Protein AF-A0A3N5JLI0-F1 (afdb_monomer)

Sequence (112 aa):
MSGKKIWAGRFSAQTDPLMEQFGNSLDIDRHLFDADIAVNKEWAQALAEIGVYNQNEADQVALTLDQIQSDFHQGRIHVPEMVEDIHSANEKWLTERLGRLGEKIHTGRSRN

Nearest PDB structures (foldseek):
  1hy1-assembly1_B  TM=9.532E-01  e=6.721E-06  Anas platyrhynchos
  1k62-assembly1_B  TM=8.663E-01  e=2.444E-06  Homo sapiens
  1k7w-assembly1_D  TM=9.507E-01  e=1.144E-05  Anas platyrhynchos
  1dcn-assembly1_C  TM=9.454E-01  e=1.207E-05  Anas platyrhynchos
  9ggj-assembly2_H  TM=9.122E-01  e=1.639E-04  Arabidopsis thaliana

Foldseek 3Di:
DPDDDPPCPPDPDDDDVVVLVVLACAVPAVVCLVVLLVVLLVLLVVCCVVPVDPPVLSVVLNVQSVVVVVCVVVVVDDQDPSDRHSNSSSLNSSCVVPPPSSVSSCPPHDPD

Radius of gyration: 14.36 Å; Cα contacts (8 Å, |Δi|>4): 98; chains: 1; bounding box: 37×26×34 Å

pLDDT: mean 91.54, std 10.72, range [35.91, 98.69]

Mean predicted aligned error: 4.45 Å

Structure (mmCIF, N/CA/C/O backbone):
data_AF-A0A3N5JLI0-F1
#
_entry.id   AF-A0A3N5JLI0-F1
#
loop_
_atom_site.group_PDB
_atom_site.id
_atom_site.type_symbol
_atom_site.label_at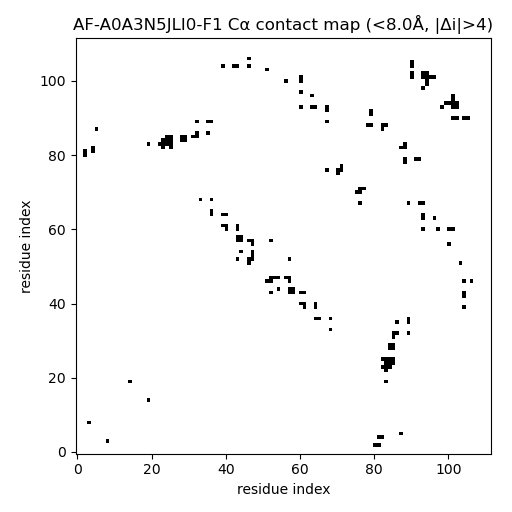om_id
_atom_site.label_alt_id
_atom_site.label_comp_id
_atom_site.label_asym_id
_atom_site.label_entity_id
_atom_site.label_seq_id
_atom_site.pdbx_PDB_ins_code
_atom_site.Cartn_x
_atom_site.Cartn_y
_atom_site.Cartn_z
_atom_site.occupancy
_atom_site.B_iso_or_equiv
_atom_site.auth_seq_id
_atom_site.auth_comp_id
_atom_site.auth_asym_id
_atom_site.auth_atom_id
_atom_site.pdbx_PDB_model_num
ATOM 1 N N . MET A 1 1 ? 7.382 13.427 2.257 1.00 35.91 1 MET A N 1
ATOM 2 C CA . MET A 1 1 ? 8.712 13.028 1.744 1.00 35.91 1 MET A CA 1
ATOM 3 C C . MET A 1 1 ? 8.474 12.049 0.602 1.00 35.91 1 MET A C 1
ATOM 5 O O . MET A 1 1 ? 8.422 10.855 0.838 1.00 35.91 1 MET A O 1
ATOM 9 N N . SER A 1 2 ? 8.189 12.558 -0.598 1.00 42.53 2 SER A N 1
ATOM 10 C CA . SER A 1 2 ? 7.742 11.736 -1.733 1.00 42.53 2 SER A CA 1
ATOM 11 C C . SER A 1 2 ? 8.948 11.308 -2.576 1.00 42.53 2 SER A C 1
ATOM 13 O O . SER A 1 2 ? 9.738 12.168 -2.958 1.00 42.53 2 SER A O 1
ATOM 15 N N . GLY A 1 3 ? 9.122 9.999 -2.802 1.00 52.72 3 GLY A N 1
ATOM 16 C CA . GLY A 1 3 ? 10.108 9.448 -3.749 1.00 52.72 3 GLY A CA 1
ATOM 17 C C . GLY A 1 3 ? 11.162 8.474 -3.198 1.00 52.72 3 GLY A C 1
ATOM 18 O O . GLY A 1 3 ? 12.006 8.028 -3.966 1.00 52.72 3 GLY A O 1
ATOM 19 N N . LYS A 1 4 ? 11.156 8.121 -1.904 1.00 64.38 4 LYS A N 1
ATOM 20 C CA . LYS A 1 4 ? 12.080 7.100 -1.366 1.00 64.38 4 LYS A CA 1
ATOM 21 C C . LYS A 1 4 ? 11.447 5.708 -1.404 1.00 64.38 4 LYS A C 1
ATOM 23 O O . LYS A 1 4 ? 10.330 5.541 -0.927 1.00 64.38 4 LYS A O 1
ATOM 28 N N . LYS A 1 5 ? 12.187 4.724 -1.929 1.00 71.38 5 LYS A N 1
ATOM 29 C CA . LYS A 1 5 ? 11.808 3.300 -1.895 1.00 71.38 5 LYS A CA 1
ATOM 30 C C . LYS A 1 5 ? 11.668 2.818 -0.453 1.00 71.38 5 LYS A C 1
ATOM 32 O O . LYS A 1 5 ? 12.410 3.279 0.420 1.00 71.38 5 LYS A O 1
ATOM 37 N N . ILE A 1 6 ? 10.783 1.850 -0.232 1.00 74.00 6 ILE A N 1
ATOM 38 C CA . ILE A 1 6 ? 10.405 1.362 1.104 1.00 74.00 6 ILE A CA 1
ATOM 39 C C . ILE A 1 6 ? 11.628 0.827 1.877 1.00 74.00 6 ILE A C 1
ATOM 41 O O . ILE A 1 6 ? 11.762 1.047 3.078 1.00 74.00 6 ILE A O 1
ATOM 45 N N . TRP A 1 7 ? 12.590 0.218 1.183 1.00 76.25 7 TRP A N 1
ATOM 46 C CA . TRP A 1 7 ? 13.799 -0.374 1.770 1.00 76.25 7 TRP A CA 1
ATOM 47 C C . TRP A 1 7 ? 15.052 0.516 1.711 1.00 76.25 7 TRP A C 1
ATOM 49 O O . TRP A 1 7 ? 16.089 0.170 2.284 1.00 76.25 7 TRP A O 1
ATOM 59 N N . ALA A 1 8 ? 14.999 1.678 1.053 1.00 79.88 8 ALA A N 1
ATOM 60 C CA . ALA A 1 8 ? 16.192 2.494 0.798 1.00 79.88 8 ALA A CA 1
ATOM 61 C C . ALA A 1 8 ? 16.781 3.164 2.056 1.00 79.88 8 ALA A C 1
ATOM 63 O O . ALA A 1 8 ? 17.874 3.725 2.002 1.00 79.88 8 ALA A O 1
ATOM 64 N N . GLY A 1 9 ? 16.093 3.107 3.203 1.00 78.81 9 GLY A N 1
ATOM 65 C CA . GLY A 1 9 ? 16.472 3.820 4.430 1.00 78.81 9 GLY A CA 1
ATOM 66 C C . GLY A 1 9 ? 17.846 3.467 5.018 1.00 78.81 9 GLY A C 1
ATOM 67 O O . GLY A 1 9 ? 18.345 4.217 5.853 1.0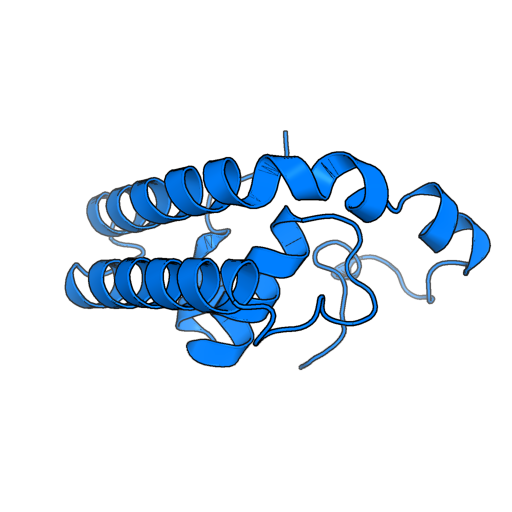0 78.81 9 GLY A O 1
ATOM 68 N N . ARG A 1 10 ? 18.468 2.357 4.595 1.00 84.50 10 ARG A N 1
ATOM 69 C CA . ARG A 1 10 ? 19.791 1.909 5.072 1.00 84.50 10 ARG A CA 1
ATOM 70 C C . ARG A 1 10 ? 20.950 2.179 4.109 1.00 84.50 10 ARG A C 1
ATOM 72 O O . ARG A 1 10 ? 22.090 1.897 4.466 1.00 84.50 10 ARG A O 1
ATOM 79 N N . PHE A 1 11 ? 20.690 2.716 2.920 1.00 82.94 11 PHE A N 1
ATOM 80 C CA . PHE A 1 11 ? 21.730 2.985 1.929 1.00 82.94 11 PHE A CA 1
ATOM 81 C C . PHE A 1 11 ? 22.160 4.455 1.974 1.00 82.94 11 PHE A C 1
ATOM 83 O O . PHE A 1 11 ? 21.330 5.357 2.066 1.00 82.94 11 PHE A O 1
ATOM 90 N N . SER A 1 12 ? 23.471 4.699 1.913 1.00 83.12 12 SER A N 1
ATOM 91 C CA . SER A 1 12 ? 24.055 6.049 1.900 1.00 83.12 12 SER A CA 1
ATOM 92 C C . SER A 1 12 ? 24.173 6.651 0.497 1.00 83.12 12 SER A C 1
ATOM 94 O O . SER A 1 12 ? 24.417 7.847 0.366 1.00 83.12 12 SER A O 1
ATOM 96 N N . ALA A 1 13 ? 24.019 5.829 -0.543 1.00 84.06 13 ALA A N 1
ATOM 97 C CA . ALA A 1 13 ? 24.074 6.216 -1.947 1.00 84.06 13 ALA A CA 1
ATOM 98 C C . ALA A 1 13 ? 22.800 5.762 -2.672 1.00 84.06 13 ALA A C 1
ATOM 100 O O . ALA A 1 13 ? 22.090 4.871 -2.199 1.00 84.06 13 ALA A O 1
ATOM 101 N N . GLN A 1 14 ? 22.516 6.381 -3.818 1.00 82.31 14 GLN A N 1
ATOM 102 C CA . GLN A 1 14 ? 21.444 5.925 -4.700 1.00 82.31 14 GLN A CA 1
ATOM 103 C C . GLN A 1 14 ? 21.783 4.551 -5.288 1.00 82.31 14 GLN A C 1
ATOM 105 O O . GLN A 1 14 ? 22.954 4.216 -5.475 1.00 82.31 14 GLN A O 1
ATOM 110 N N . THR A 1 15 ? 20.752 3.748 -5.547 1.00 82.75 15 THR A N 1
ATOM 111 C CA . THR A 1 15 ? 20.906 2.466 -6.236 1.00 82.75 15 THR A CA 1
ATOM 112 C C . THR A 1 15 ? 21.336 2.718 -7.679 1.00 82.75 15 THR A C 1
ATOM 114 O O . THR A 1 15 ? 20.861 3.658 -8.311 1.00 82.75 15 THR A O 1
ATOM 117 N N . ASP A 1 16 ? 22.238 1.887 -8.198 1.00 88.12 16 ASP A N 1
ATOM 118 C CA . ASP A 1 16 ? 22.633 1.954 -9.604 1.00 88.12 16 ASP A CA 1
ATOM 119 C C . ASP A 1 16 ? 21.417 1.697 -10.518 1.00 88.12 16 ASP A C 1
ATOM 121 O O . ASP A 1 16 ? 20.696 0.726 -10.264 1.00 88.12 16 ASP A O 1
ATOM 125 N N . PRO A 1 17 ? 21.182 2.494 -11.579 1.00 86.25 17 PRO A N 1
ATOM 126 C CA . PRO A 1 17 ? 20.019 2.333 -12.455 1.00 86.25 17 PRO A CA 1
ATOM 127 C C . PRO A 1 17 ? 19.857 0.927 -13.044 1.00 86.25 17 PRO A C 1
ATOM 129 O O . PRO A 1 17 ? 18.732 0.456 -13.198 1.00 86.25 17 PRO A O 1
ATOM 132 N N . LEU A 1 18 ? 20.958 0.228 -13.346 1.00 88.94 18 LEU A N 1
ATOM 133 C CA . LEU A 1 18 ? 20.902 -1.145 -13.849 1.00 88.94 18 LEU A CA 1
ATOM 134 C C . LEU A 1 18 ? 20.371 -2.102 -12.778 1.00 88.94 18 LEU A C 1
ATOM 136 O O . LEU A 1 18 ? 19.578 -2.993 -13.076 1.00 88.94 18 LEU A O 1
ATOM 140 N N . MET A 1 19 ? 20.778 -1.901 -11.524 1.00 86.69 19 MET A N 1
ATOM 141 C CA . MET A 1 19 ? 20.273 -2.679 -10.396 1.00 86.69 19 MET A CA 1
ATOM 142 C C . MET A 1 19 ? 18.794 -2.374 -10.122 1.00 86.69 19 MET A C 1
ATOM 144 O O . MET A 1 19 ? 18.041 -3.278 -9.771 1.00 86.69 19 MET A O 1
ATOM 148 N N . GLU A 1 20 ? 18.355 -1.125 -10.313 1.00 84.25 20 GLU A N 1
ATOM 149 C CA . GLU A 1 20 ? 16.935 -0.767 -10.200 1.00 84.25 20 GLU A CA 1
ATOM 150 C C . GLU A 1 20 ? 16.083 -1.474 -11.250 1.00 84.25 20 GLU A C 1
ATOM 152 O O . GLU A 1 20 ? 15.035 -2.014 -10.911 1.00 84.25 20 GLU A O 1
ATOM 157 N N . GLN A 1 21 ? 16.543 -1.502 -12.502 1.00 84.50 21 GLN A N 1
ATOM 158 C CA . GLN A 1 21 ? 15.855 -2.209 -13.583 1.00 84.50 21 GLN A CA 1
ATOM 159 C C . GLN A 1 21 ? 15.832 -3.717 -13.344 1.00 84.50 21 GLN A C 1
ATOM 161 O O . GLN A 1 21 ? 14.801 -4.348 -13.540 1.00 84.50 21 GLN A O 1
ATOM 166 N N . PHE A 1 22 ? 16.948 -4.292 -12.893 1.00 86.81 22 PHE A N 1
ATOM 167 C CA . PHE A 1 22 ? 17.039 -5.723 -12.616 1.00 86.81 22 PHE A CA 1
ATOM 168 C C . PHE A 1 22 ? 16.116 -6.166 -11.470 1.00 86.81 22 PHE A C 1
ATOM 170 O O . PHE A 1 22 ? 15.559 -7.258 -11.519 1.00 86.81 22 PHE A O 1
ATOM 177 N N . GLY A 1 23 ? 15.967 -5.331 -10.438 1.00 85.88 23 GLY A N 1
ATOM 178 C CA . GLY A 1 23 ? 15.107 -5.611 -9.288 1.00 85.88 23 GLY A CA 1
ATOM 179 C C . GLY A 1 23 ? 13.631 -5.259 -9.488 1.00 85.88 23 GLY A C 1
ATOM 180 O O . GLY A 1 23 ? 12.831 -5.565 -8.613 1.00 85.88 23 GLY A O 1
ATOM 181 N N . ASN A 1 24 ? 13.266 -4.605 -10.594 1.00 90.19 24 ASN A N 1
ATOM 182 C CA . ASN A 1 24 ? 11.885 -4.224 -10.866 1.00 90.19 24 ASN A CA 1
ATOM 183 C C . ASN A 1 24 ? 11.079 -5.435 -11.357 1.00 90.19 24 ASN A C 1
ATOM 185 O O . ASN A 1 24 ? 11.442 -6.069 -12.349 1.00 90.19 24 ASN A O 1
ATOM 189 N N . SER A 1 25 ? 9.973 -5.736 -10.683 1.00 93.62 25 SER A N 1
ATOM 190 C CA . SER A 1 25 ? 9.056 -6.819 -11.041 1.00 93.62 25 SER A CA 1
ATOM 191 C C . SER A 1 25 ? 7.700 -6.331 -11.535 1.00 93.62 25 SER A C 1
ATOM 193 O O . SER A 1 25 ? 6.896 -7.157 -11.963 1.00 93.62 25 SER A O 1
ATOM 195 N N . LEU A 1 26 ? 7.449 -5.019 -11.549 1.00 92.06 26 LEU A N 1
ATOM 196 C CA . LEU A 1 26 ? 6.140 -4.435 -11.832 1.00 92.06 26 LEU A CA 1
ATOM 197 C C . LEU A 1 26 ? 5.526 -4.909 -13.158 1.00 92.06 26 LEU A C 1
ATOM 199 O O . LEU A 1 26 ? 4.333 -5.213 -13.226 1.00 92.06 26 LEU A O 1
ATOM 203 N N . ASP A 1 27 ? 6.329 -4.987 -14.220 1.00 89.06 27 ASP A N 1
ATOM 204 C CA . ASP A 1 27 ? 5.857 -5.437 -15.536 1.00 89.06 27 ASP A CA 1
ATOM 205 C C . ASP A 1 27 ? 5.301 -6.868 -15.498 1.00 89.06 27 ASP A C 1
ATOM 207 O O . ASP A 1 27 ? 4.419 -7.220 -16.285 1.00 89.06 27 ASP A O 1
ATOM 211 N N . ILE A 1 28 ? 5.788 -7.676 -14.556 1.00 92.62 28 ILE A N 1
ATOM 212 C CA . ILE A 1 28 ? 5.348 -9.047 -14.329 1.00 92.62 28 ILE A CA 1
ATOM 213 C C . ILE A 1 28 ? 4.223 -9.064 -13.297 1.00 92.62 28 ILE A C 1
ATOM 215 O O . ILE A 1 28 ? 3.157 -9.597 -13.585 1.00 92.62 28 ILE A O 1
ATOM 219 N N . ASP A 1 29 ? 4.423 -8.496 -12.109 1.00 95.56 29 ASP A N 1
ATOM 220 C CA . ASP A 1 29 ? 3.541 -8.673 -10.950 1.00 95.56 29 ASP A CA 1
ATOM 221 C C . ASP A 1 29 ? 2.274 -7.805 -10.960 1.00 95.56 29 ASP A C 1
ATOM 223 O O . ASP A 1 29 ? 1.354 -8.078 -10.193 1.00 95.56 29 ASP A O 1
ATOM 227 N N . ARG A 1 30 ? 2.139 -6.836 -11.877 1.00 93.94 30 ARG A N 1
ATOM 228 C CA . ARG A 1 30 ? 0.944 -5.973 -11.978 1.00 93.94 30 ARG A CA 1
ATOM 229 C C . ARG A 1 30 ? -0.387 -6.719 -12.089 1.00 93.94 30 ARG A C 1
ATOM 231 O O . ARG A 1 30 ? -1.429 -6.154 -11.771 1.00 93.94 30 ARG A O 1
ATOM 238 N N . HIS A 1 31 ? -0.379 -7.967 -12.558 1.00 95.00 31 HIS A N 1
ATOM 239 C CA . HIS A 1 31 ? -1.578 -8.807 -12.620 1.00 95.00 31 HIS A CA 1
ATOM 240 C C . HIS A 1 31 ? -2.094 -9.221 -11.229 1.00 95.00 31 HIS A C 1
ATOM 242 O O . HIS A 1 31 ? -3.239 -9.645 -11.110 1.00 95.00 31 HIS A O 1
ATOM 248 N N . LEU A 1 32 ? -1.275 -9.079 -10.180 1.00 97.25 32 LEU A N 1
ATOM 249 C CA . LEU A 1 32 ? -1.632 -9.327 -8.782 1.00 97.25 32 LEU A CA 1
ATOM 250 C C . LEU A 1 32 ? -2.334 -8.135 -8.118 1.00 97.25 32 LEU A C 1
ATOM 252 O O . LEU A 1 32 ? -2.713 -8.238 -6.954 1.00 97.25 32 LEU A O 1
ATOM 256 N N . PHE A 1 33 ? -2.527 -7.021 -8.832 1.00 96.81 33 PHE A N 1
ATOM 257 C CA . PHE A 1 33 ? -3.111 -5.788 -8.297 1.00 96.81 33 PHE A CA 1
ATOM 258 C C . PHE A 1 33 ? -4.388 -6.018 -7.477 1.00 96.81 33 PHE A C 1
ATOM 260 O O . PHE A 1 33 ? -4.456 -5.605 -6.320 1.00 96.81 33 PHE A O 1
ATOM 267 N N . ASP A 1 34 ? -5.378 -6.712 -8.045 1.00 97.94 34 ASP A N 1
ATOM 268 C CA . ASP A 1 34 ? -6.663 -6.937 -7.374 1.00 97.94 34 ASP A CA 1
ATOM 269 C C . ASP A 1 34 ? -6.523 -7.818 -6.125 1.00 97.94 34 ASP A C 1
ATOM 271 O O . ASP A 1 34 ? -7.216 -7.605 -5.129 1.00 97.94 34 ASP A O 1
ATOM 275 N N . ALA A 1 35 ? -5.599 -8.782 -6.155 1.00 98.25 35 ALA A N 1
ATOM 276 C CA . ALA A 1 35 ? -5.315 -9.633 -5.007 1.00 98.25 35 ALA A CA 1
ATOM 277 C C . ALA A 1 35 ? -4.645 -8.834 -3.879 1.00 98.25 35 ALA A C 1
ATOM 279 O O . ALA A 1 35 ? -5.044 -8.960 -2.721 1.00 98.25 35 ALA A O 1
ATOM 280 N N . ASP A 1 36 ? -3.682 -7.969 -4.207 1.00 97.88 36 ASP A N 1
ATOM 281 C CA . ASP A 1 36 ? -3.024 -7.110 -3.221 1.00 97.88 36 ASP A CA 1
ATOM 282 C C . ASP A 1 36 ? -4.002 -6.099 -2.601 1.00 97.88 36 ASP A C 1
ATOM 284 O O . ASP A 1 36 ? -4.001 -5.912 -1.385 1.00 97.88 36 ASP A O 1
ATOM 288 N N . ILE A 1 37 ? -4.906 -5.508 -3.395 1.00 98.25 37 ILE A N 1
ATOM 289 C CA . ILE A 1 37 ? -5.992 -4.654 -2.884 1.00 98.25 37 ILE A CA 1
ATOM 290 C C . ILE A 1 37 ? -6.862 -5.415 -1.878 1.00 98.25 37 ILE A C 1
ATOM 292 O O . ILE A 1 37 ? -7.103 -4.908 -0.781 1.00 98.25 37 ILE A O 1
ATOM 296 N N . ALA A 1 38 ? -7.304 -6.630 -2.214 1.00 98.44 38 ALA A N 1
ATOM 297 C CA . ALA A 1 38 ? -8.134 -7.434 -1.320 1.00 98.44 38 ALA A CA 1
ATOM 298 C C . ALA A 1 38 ? -7.416 -7.736 0.006 1.00 98.44 38 ALA A C 1
ATOM 300 O O . ALA A 1 38 ? -7.979 -7.514 1.078 1.00 98.44 38 ALA A O 1
ATOM 301 N N . VAL A 1 39 ? -6.146 -8.152 -0.053 1.00 97.88 39 VAL A N 1
ATOM 302 C CA . VAL A 1 39 ? -5.329 -8.406 1.144 1.00 97.88 39 VAL A CA 1
ATOM 303 C C . VAL A 1 39 ? -5.128 -7.131 1.966 1.00 97.88 39 VAL A C 1
ATOM 305 O O . VAL A 1 39 ? -5.220 -7.178 3.190 1.00 97.88 39 VAL A O 1
ATOM 308 N N . ASN A 1 40 ? -4.894 -5.979 1.330 1.00 98.12 40 ASN A N 1
ATOM 309 C CA 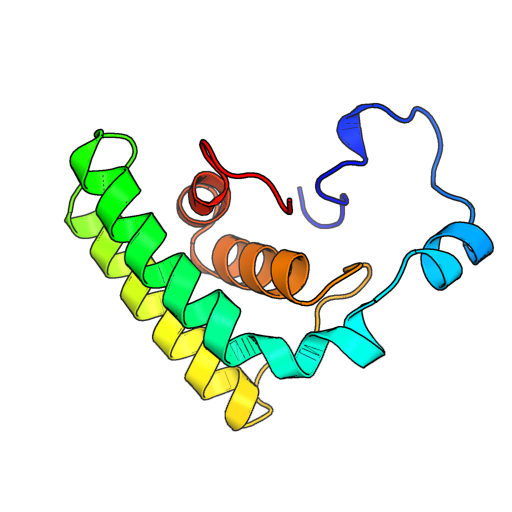. ASN A 1 40 ? -4.760 -4.696 2.026 1.00 98.12 40 ASN A CA 1
ATOM 310 C C . ASN A 1 40 ? -6.045 -4.302 2.770 1.00 98.12 40 ASN A C 1
ATOM 312 O O . ASN A 1 40 ? -5.961 -3.761 3.872 1.00 98.12 40 ASN A O 1
ATOM 316 N N . LYS A 1 41 ? -7.228 -4.583 2.208 1.00 98.44 41 LYS A N 1
ATOM 317 C CA . LYS A 1 41 ? -8.510 -4.299 2.873 1.00 98.44 41 LYS A CA 1
ATOM 318 C C . LYS A 1 41 ? -8.688 -5.137 4.137 1.00 98.44 41 LYS A C 1
ATOM 320 O O . LYS A 1 41 ? -8.996 -4.581 5.188 1.00 98.44 41 LYS A O 1
ATOM 325 N N . GLU A 1 42 ? -8.435 -6.440 4.051 1.00 98.25 42 GLU A N 1
ATOM 326 C CA . GLU A 1 42 ? -8.499 -7.331 5.218 1.00 98.25 42 GLU A CA 1
ATOM 327 C C . GLU A 1 42 ? -7.436 -6.966 6.258 1.00 98.25 42 GLU A C 1
ATOM 329 O O . GLU A 1 42 ? -7.703 -6.926 7.458 1.00 98.25 42 GLU A O 1
ATOM 334 N N . TRP A 1 43 ? -6.233 -6.606 5.806 1.00 98.44 43 TRP A N 1
ATOM 335 C CA . TRP A 1 43 ? -5.169 -6.182 6.706 1.00 98.44 43 TRP A CA 1
ATOM 336 C C . TRP A 1 43 ? -5.510 -4.886 7.448 1.00 98.44 43 TRP A C 1
ATOM 338 O O . TRP A 1 43 ? -5.213 -4.768 8.634 1.00 98.44 43 TRP A O 1
ATOM 348 N N . ALA A 1 44 ? -6.190 -3.935 6.803 1.00 98.44 44 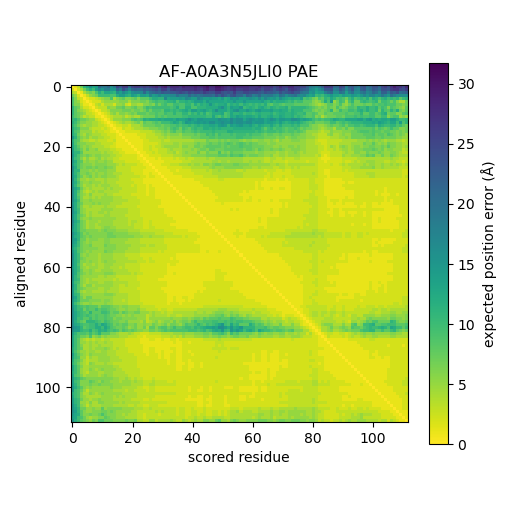ALA A N 1
ATOM 349 C CA . ALA A 1 44 ? -6.682 -2.739 7.482 1.00 98.44 44 ALA A CA 1
ATOM 350 C C . ALA A 1 44 ? -7.657 -3.084 8.624 1.00 98.44 44 ALA A C 1
ATOM 352 O O . ALA A 1 44 ? -7.583 -2.469 9.687 1.00 98.44 44 ALA A O 1
ATOM 353 N N . GLN A 1 45 ? -8.516 -4.093 8.445 1.00 98.38 45 GLN A N 1
ATOM 354 C CA . GLN A 1 45 ? -9.401 -4.572 9.513 1.00 98.38 45 GLN A CA 1
ATOM 355 C C . GLN A 1 45 ? -8.606 -5.250 10.637 1.00 98.38 45 GLN A C 1
ATOM 357 O O . GLN A 1 45 ? -8.774 -4.893 11.801 1.00 98.38 45 GLN A O 1
ATOM 362 N N . ALA A 1 46 ? -7.650 -6.122 10.307 1.00 98.25 46 ALA A N 1
ATOM 363 C CA . ALA A 1 46 ? -6.773 -6.744 11.304 1.00 98.25 46 ALA A CA 1
ATOM 364 C C . ALA A 1 46 ? -5.981 -5.703 12.124 1.00 98.25 46 ALA A C 1
ATOM 366 O O . ALA A 1 46 ? -5.829 -5.833 13.339 1.00 98.25 46 ALA A O 1
ATOM 367 N N . LEU A 1 47 ? -5.517 -4.622 11.486 1.00 98.56 47 LEU A N 1
ATOM 368 C CA . LEU A 1 47 ? -4.856 -3.507 12.169 1.00 98.56 47 LEU A CA 1
ATOM 369 C C . LEU A 1 47 ? -5.794 -2.754 13.125 1.00 98.56 47 LEU A C 1
ATOM 371 O O . LEU A 1 47 ? -5.317 -2.217 14.129 1.00 98.56 47 LEU A O 1
ATOM 375 N N . ALA A 1 48 ? -7.101 -2.709 12.850 1.00 98.50 48 ALA A N 1
ATOM 376 C CA . ALA A 1 48 ? -8.083 -2.154 13.780 1.00 98.50 48 ALA A CA 1
ATOM 377 C C . 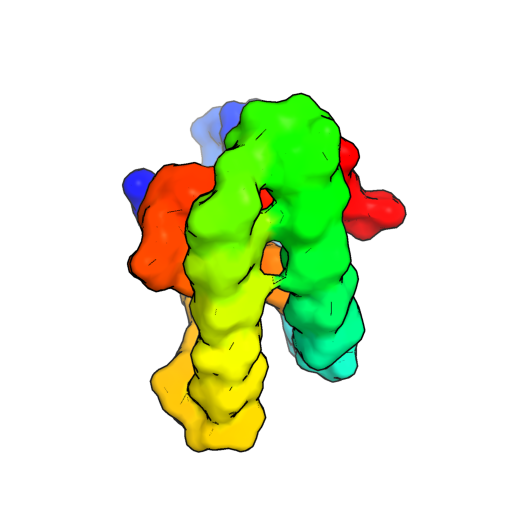ALA A 1 48 ? -8.281 -3.051 15.007 1.00 98.50 48 ALA A C 1
ATOM 379 O O . ALA A 1 48 ? -8.313 -2.549 16.131 1.00 98.50 48 ALA A O 1
ATOM 380 N N . GLU A 1 49 ? -8.331 -4.371 14.815 1.00 98.12 49 GLU A N 1
ATOM 381 C CA . GLU A 1 49 ? -8.477 -5.343 15.908 1.00 98.12 49 GLU A CA 1
ATOM 382 C C . GLU A 1 49 ? -7.334 -5.255 16.929 1.00 98.12 49 GLU A C 1
ATOM 384 O O . GLU A 1 49 ? -7.560 -5.383 18.134 1.00 98.12 49 GLU A O 1
ATOM 389 N N . ILE A 1 50 ? -6.111 -4.978 16.466 1.00 97.56 50 ILE A N 1
ATOM 390 C CA . ILE A 1 50 ? -4.935 -4.809 17.336 1.00 97.56 50 ILE A CA 1
ATOM 391 C C . ILE A 1 50 ? -4.703 -3.357 17.788 1.00 97.56 50 ILE A C 1
ATOM 393 O O . ILE A 1 50 ? -3.684 -3.059 18.415 1.00 97.56 50 ILE A O 1
ATOM 397 N N . GLY A 1 51 ? -5.618 -2.437 17.467 1.00 97.69 51 GLY A N 1
ATOM 398 C CA . GLY A 1 51 ? -5.570 -1.039 17.901 1.00 97.69 51 GLY A CA 1
ATOM 399 C C . GLY A 1 51 ? -4.511 -0.172 17.212 1.00 97.69 51 GLY A C 1
ATOM 400 O O . GLY A 1 51 ? -4.225 0.930 17.683 1.00 97.69 51 GLY A O 1
ATOM 401 N N . VAL A 1 52 ? -3.920 -0.635 16.104 1.00 98.06 52 VAL A N 1
ATOM 402 C CA . VAL A 1 52 ? -3.074 0.214 15.249 1.00 98.06 52 VAL A CA 1
ATOM 403 C C . VAL A 1 52 ? -3.951 1.202 14.494 1.00 98.06 52 VAL A C 1
ATOM 405 O O . VAL A 1 52 ? -3.601 2.380 14.419 1.00 98.06 52 VAL A O 1
ATOM 408 N N . TYR A 1 53 ? -5.087 0.743 13.972 1.00 98.44 53 TYR A N 1
ATOM 409 C CA . TYR A 1 53 ? -6.169 1.598 13.499 1.00 98.44 53 TYR A CA 1
ATOM 410 C C . TYR A 1 53 ? -7.300 1.671 14.523 1.00 98.44 53 TYR A C 1
ATOM 412 O O . TYR A 1 53 ? -7.467 0.788 15.359 1.00 98.44 53 TYR A O 1
ATOM 420 N N . ASN A 1 54 ? -8.101 2.730 14.449 1.00 98.44 54 ASN A N 1
ATOM 421 C CA . ASN A 1 54 ? -9.488 2.645 14.908 1.00 98.44 54 ASN A CA 1
ATOM 422 C C . ASN A 1 54 ? -10.407 2.216 13.746 1.00 98.44 54 ASN A C 1
ATOM 424 O O . ASN A 1 54 ? -9.995 2.243 12.589 1.00 98.44 54 ASN A O 1
ATOM 428 N N . GLN A 1 55 ? -11.661 1.854 14.034 1.00 98.31 55 GLN A N 1
ATOM 429 C CA . GLN A 1 55 ? -12.576 1.354 12.998 1.00 98.31 55 GLN A CA 1
ATOM 430 C C . GLN A 1 55 ? -12.779 2.351 11.845 1.00 98.31 55 GLN A C 1
ATOM 432 O O . GLN A 1 55 ? -12.714 1.976 10.683 1.00 98.31 55 GLN A O 1
ATOM 437 N N . ASN A 1 56 ? -12.944 3.640 12.154 1.00 98.44 56 ASN A N 1
ATOM 438 C CA . ASN A 1 56 ? -13.122 4.678 11.137 1.00 98.44 56 ASN A CA 1
ATOM 439 C C . ASN A 1 56 ? -11.868 4.848 10.256 1.00 98.44 56 ASN A C 1
ATOM 441 O O . ASN A 1 56 ? -11.982 5.083 9.058 1.00 98.44 56 ASN A O 1
ATOM 445 N N . GLU A 1 57 ? -10.670 4.713 10.827 1.00 98.56 57 GLU A N 1
ATOM 446 C CA . GLU A 1 57 ? -9.415 4.690 10.067 1.00 98.56 57 GLU A CA 1
ATOM 447 C C . GLU A 1 57 ? -9.353 3.489 9.110 1.00 98.56 57 GLU A C 1
ATOM 449 O O . GLU A 1 57 ? -9.009 3.665 7.941 1.00 98.56 57 GLU A O 1
ATOM 454 N N . ALA A 1 58 ? -9.727 2.292 9.571 1.00 98.62 58 ALA A N 1
ATOM 455 C CA . ALA A 1 58 ? -9.763 1.095 8.730 1.00 98.62 58 ALA A CA 1
ATOM 456 C C . ALA A 1 58 ? -10.801 1.204 7.603 1.00 98.62 58 ALA A C 1
ATOM 458 O O . ALA A 1 58 ? -10.500 0.873 6.455 1.00 98.62 58 ALA A O 1
ATOM 459 N N . ASP A 1 59 ? -11.985 1.742 7.896 1.00 98.50 59 ASP A N 1
ATOM 460 C CA . ASP A 1 59 ? -13.039 1.961 6.903 1.00 98.50 59 ASP A CA 1
ATOM 461 C C . ASP A 1 59 ? -12.605 2.987 5.840 1.00 98.50 59 ASP A C 1
ATOM 463 O O . ASP A 1 59 ? -12.842 2.792 4.647 1.00 98.50 59 ASP A O 1
ATOM 467 N N . GLN A 1 60 ? -11.902 4.055 6.242 1.00 98.69 60 GLN A N 1
ATOM 468 C CA . GLN A 1 60 ? -11.324 5.032 5.310 1.00 98.69 60 GLN A CA 1
ATOM 469 C C . GLN A 1 60 ? -10.266 4.410 4.398 1.00 98.69 60 GLN A C 1
ATOM 471 O O . GLN A 1 60 ? -10.246 4.690 3.196 1.00 98.69 60 GLN A O 1
ATOM 476 N N . VAL A 1 61 ? -9.397 3.560 4.951 1.00 98.69 61 VAL A N 1
ATOM 477 C CA . VAL A 1 61 ? -8.398 2.818 4.174 1.00 98.69 61 VAL A CA 1
ATOM 478 C C . VAL A 1 61 ? -9.087 1.898 3.170 1.00 98.69 61 VAL A C 1
ATOM 480 O O . VAL A 1 61 ? -8.778 1.966 1.981 1.00 98.69 61 VAL A O 1
ATOM 483 N N . ALA A 1 62 ? -10.066 1.104 3.608 1.00 98.50 62 ALA A N 1
ATOM 484 C CA . ALA A 1 62 ? -10.797 0.181 2.745 1.00 98.50 62 ALA A CA 1
ATOM 485 C C . ALA A 1 62 ? -11.535 0.902 1.605 1.00 98.50 62 ALA A C 1
ATOM 487 O O . ALA A 1 62 ? -11.416 0.503 0.447 1.00 98.50 62 ALA A O 1
ATOM 488 N N . LEU A 1 63 ? -12.225 2.007 1.909 1.00 98.69 63 LEU A N 1
ATOM 489 C CA . LEU A 1 63 ? -12.898 2.831 0.905 1.00 98.69 63 LEU A CA 1
ATOM 490 C C . LEU A 1 63 ? -11.908 3.423 -0.106 1.00 98.69 63 LEU A C 1
ATOM 492 O O . LEU A 1 63 ? -12.184 3.479 -1.303 1.00 98.69 63 LEU A O 1
ATOM 496 N N . THR A 1 64 ? -10.746 3.873 0.364 1.00 98.62 64 THR A N 1
ATOM 497 C CA . THR A 1 64 ? -9.718 4.444 -0.513 1.00 98.62 64 THR A CA 1
ATOM 498 C C . THR A 1 64 ? -9.110 3.379 -1.425 1.00 98.62 64 THR A C 1
ATOM 500 O O . THR A 1 64 ? -8.854 3.657 -2.594 1.00 98.62 64 THR A O 1
ATOM 503 N N . LEU A 1 65 ? -8.928 2.153 -0.930 1.00 98.56 65 LEU A N 1
ATOM 504 C CA . LEU A 1 65 ? -8.486 1.013 -1.737 1.00 98.56 65 LEU A CA 1
ATOM 505 C C . LEU A 1 65 ? -9.501 0.670 -2.840 1.00 98.56 65 LEU A C 1
ATOM 507 O O . LEU A 1 65 ? -9.091 0.448 -3.977 1.00 98.56 65 LEU A O 1
ATOM 511 N N . ASP A 1 66 ? -10.807 0.736 -2.560 1.00 98.56 66 ASP A N 1
ATOM 512 C CA . ASP A 1 66 ? -11.854 0.560 -3.584 1.00 98.56 66 ASP A CA 1
ATOM 513 C C . ASP A 1 66 ? -11.804 1.660 -4.659 1.00 98.56 66 ASP A C 1
ATOM 515 O O . ASP A 1 66 ? -11.983 1.402 -5.853 1.00 98.56 66 ASP A O 1
ATOM 519 N N . GLN A 1 67 ? -11.515 2.902 -4.261 1.00 98.50 67 GLN A N 1
ATOM 520 C CA . GLN A 1 67 ? -11.326 4.006 -5.206 1.00 98.50 67 GLN A CA 1
ATOM 521 C C . GLN A 1 67 ? -10.077 3.807 -6.068 1.00 98.50 67 GLN A C 1
ATOM 523 O O . GLN A 1 67 ? -10.143 4.013 -7.277 1.00 98.50 67 GLN A O 1
ATOM 528 N N . ILE A 1 68 ? -8.959 3.378 -5.471 1.00 97.94 68 ILE A N 1
ATOM 529 C CA . ILE A 1 68 ? -7.723 3.048 -6.196 1.00 97.94 68 ILE A CA 1
ATOM 530 C C . ILE A 1 68 ? -7.990 1.925 -7.202 1.00 97.94 68 ILE A C 1
ATOM 532 O O . ILE A 1 68 ? -7.610 2.057 -8.363 1.00 97.94 68 ILE A O 1
ATOM 536 N N . GLN A 1 69 ? -8.698 0.868 -6.795 1.00 98.12 69 GLN A N 1
ATOM 537 C CA . GLN A 1 69 ? -9.099 -0.228 -7.676 1.00 98.12 69 GLN A CA 1
ATOM 538 C C . GLN A 1 69 ? -9.920 0.263 -8.869 1.00 98.12 69 GLN A C 1
ATOM 540 O O . GLN A 1 69 ? -9.597 -0.030 -10.020 1.00 98.12 69 GLN A O 1
ATOM 545 N N . SER A 1 70 ? -10.950 1.064 -8.602 1.00 98.25 70 SER A N 1
ATOM 546 C CA . SER A 1 70 ? -11.800 1.653 -9.637 1.00 98.25 70 SER A CA 1
ATOM 547 C C . SER A 1 70 ? -11.008 2.544 -10.599 1.00 98.25 70 SER A C 1
ATOM 549 O O . SER A 1 70 ? -11.156 2.439 -11.817 1.00 98.25 70 SER A O 1
ATOM 551 N N . ASP A 1 71 ? -10.128 3.394 -10.068 1.00 97.62 71 ASP A N 1
ATOM 552 C CA . ASP A 1 71 ? -9.303 4.296 -10.865 1.00 97.62 71 ASP A CA 1
ATOM 553 C C . ASP A 1 71 ? -8.279 3.552 -11.724 1.00 97.62 71 ASP A C 1
ATOM 555 O O . ASP A 1 71 ? -8.049 3.950 -12.867 1.00 97.62 71 ASP A O 1
ATOM 559 N N . PHE A 1 72 ? -7.687 2.473 -11.207 1.00 95.50 72 PHE A N 1
ATOM 560 C CA . PHE A 1 72 ? -6.738 1.643 -11.946 1.00 95.50 72 PHE A CA 1
ATOM 561 C C . PHE A 1 72 ? -7.406 0.976 -13.151 1.00 95.50 72 PHE A C 1
ATOM 563 O O . PHE A 1 72 ? -6.931 1.120 -14.277 1.00 95.50 72 PHE A O 1
ATOM 570 N N . HIS A 1 73 ? -8.558 0.329 -12.942 1.00 96.31 73 HIS A N 1
ATOM 571 C CA . HIS A 1 73 ? -9.303 -0.345 -14.016 1.00 96.31 73 HIS A CA 1
ATOM 572 C C . HIS A 1 73 ? -9.855 0.621 -15.067 1.00 96.31 73 HIS A C 1
ATOM 574 O O . HIS A 1 73 ? -10.012 0.255 -16.229 1.00 96.31 73 HIS A O 1
ATOM 580 N N . GLN A 1 74 ? -10.117 1.870 -14.683 1.00 97.00 74 GLN A N 1
ATOM 581 C CA . GLN A 1 74 ? -10.549 2.926 -15.603 1.00 97.00 74 GLN A CA 1
ATOM 582 C C . GLN A 1 74 ? -9.382 3.672 -16.268 1.00 97.00 74 GLN A C 1
ATOM 584 O O . GLN A 1 74 ? -9.619 4.586 -17.056 1.00 97.00 74 GLN A O 1
ATOM 589 N N . GLY A 1 75 ? -8.131 3.328 -15.945 1.00 95.06 75 GLY A N 1
ATOM 590 C CA . GLY A 1 75 ? -6.947 4.015 -16.464 1.00 95.06 75 GLY A CA 1
ATOM 591 C C . GLY A 1 75 ? -6.814 5.470 -15.996 1.00 95.06 75 GLY A C 1
ATOM 592 O O . GLY A 1 75 ? -6.160 6.266 -16.666 1.00 95.06 75 GLY A O 1
ATOM 593 N N . ARG A 1 76 ? -7.443 5.838 -14.870 1.00 94.38 76 ARG A N 1
ATOM 594 C CA . ARG A 1 76 ? -7.431 7.203 -14.303 1.00 94.38 76 ARG A CA 1
ATOM 595 C C . ARG A 1 76 ? -6.213 7.498 -13.437 1.00 94.38 76 ARG A C 1
ATOM 597 O O . ARG A 1 76 ? -5.932 8.663 -13.171 1.00 94.38 76 ARG A O 1
ATOM 604 N N . ILE A 1 77 ? -5.511 6.463 -12.987 1.00 90.06 77 ILE A N 1
ATOM 605 C CA . ILE A 1 77 ? -4.241 6.597 -12.276 1.00 90.06 77 ILE A CA 1
ATOM 606 C C . ILE A 1 77 ? -3.125 5.928 -13.058 1.00 90.06 77 ILE A C 1
ATOM 608 O O . ILE A 1 77 ? -3.314 4.911 -13.725 1.00 90.06 77 ILE A O 1
ATOM 612 N N . HIS A 1 78 ? -1.945 6.523 -12.958 1.00 87.62 78 HIS A N 1
ATOM 613 C CA . HIS A 1 78 ? -0.727 5.976 -13.522 1.00 87.62 78 HIS A CA 1
ATOM 614 C C . HIS A 1 78 ? 0.113 5.353 -12.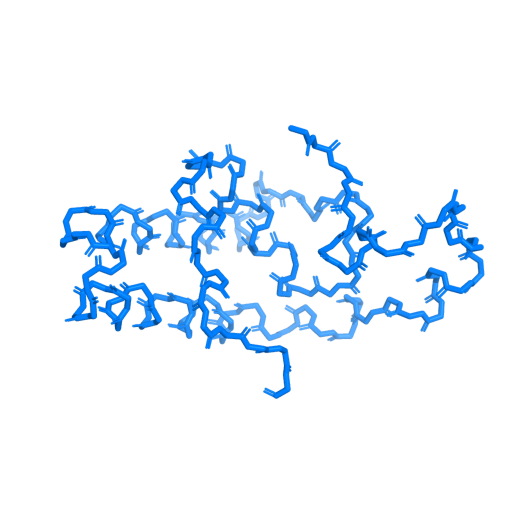417 1.00 87.62 78 HIS A C 1
ATOM 616 O O . HIS A 1 78 ? 0.076 5.789 -11.261 1.00 87.62 78 HIS A O 1
ATOM 622 N N . VAL A 1 79 ? 0.866 4.321 -12.793 1.00 84.31 79 VAL A N 1
ATOM 623 C CA . VAL A 1 79 ? 1.878 3.734 -11.920 1.00 84.31 79 VAL A CA 1
ATOM 624 C C . VAL A 1 79 ? 2.844 4.849 -11.511 1.00 84.31 79 VAL A C 1
ATOM 626 O O . VAL A 1 79 ? 3.360 5.544 -12.390 1.00 84.31 79 VAL A O 1
ATOM 629 N N . PRO A 1 80 ? 3.093 5.047 -10.207 1.00 78.31 80 PRO A N 1
ATOM 630 C CA . PRO A 1 80 ? 4.008 6.079 -9.765 1.00 78.31 80 PRO A CA 1
ATOM 631 C C . PRO A 1 80 ? 5.436 5.795 -10.233 1.00 78.31 80 PRO A C 1
ATOM 633 O O . PRO A 1 80 ? 5.873 4.649 -10.280 1.00 78.31 80 PRO A O 1
ATOM 636 N N . GLU A 1 81 ? 6.209 6.846 -10.488 1.00 75.56 81 GLU A N 1
ATOM 637 C CA . GLU A 1 81 ? 7.629 6.690 -10.810 1.00 75.56 81 GLU A CA 1
ATOM 638 C C . GLU A 1 81 ? 8.399 6.020 -9.656 1.00 75.56 81 GLU A C 1
ATOM 640 O O . GLU A 1 81 ? 8.087 6.230 -8.473 1.00 75.56 81 GLU A O 1
ATOM 645 N N . MET A 1 82 ? 9.435 5.254 -10.020 1.00 74.50 82 MET A N 1
ATOM 646 C CA . MET A 1 82 ? 10.378 4.591 -9.106 1.00 74.50 82 MET A CA 1
ATOM 647 C C . MET A 1 82 ? 9.745 3.590 -8.120 1.00 74.50 82 MET A C 1
ATOM 649 O O . MET A 1 82 ? 10.263 3.406 -7.016 1.00 74.50 82 MET A O 1
ATOM 653 N N . VAL A 1 83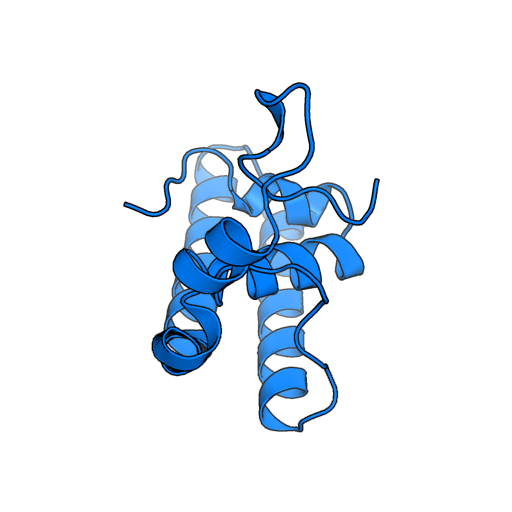 ? 8.637 2.944 -8.493 1.00 87.31 83 VAL A N 1
ATOM 654 C CA . VAL A 1 83 ? 8.118 1.772 -7.765 1.00 87.31 83 VAL A CA 1
ATOM 655 C C . VAL A 1 83 ? 8.720 0.494 -8.342 1.00 87.31 83 VAL A C 1
ATOM 657 O O . VAL A 1 83 ? 8.885 0.376 -9.555 1.00 87.31 83 VAL A O 1
ATOM 660 N N . GLU A 1 84 ? 9.093 -0.434 -7.465 1.00 88.88 84 GLU A N 1
ATOM 661 C CA . GLU A 1 84 ? 9.732 -1.696 -7.859 1.00 88.88 84 GLU A CA 1
ATOM 662 C C . GLU A 1 84 ? 8.725 -2.789 -8.226 1.00 88.88 84 GLU A C 1
ATOM 664 O O . GLU A 1 84 ? 8.987 -3.570 -9.133 1.00 88.88 84 GLU A O 1
ATOM 669 N N . ASP A 1 85 ? 7.575 -2.803 -7.552 1.00 94.00 85 ASP A N 1
ATOM 670 C CA . ASP A 1 85 ? 6.544 -3.834 -7.626 1.00 94.00 85 ASP A CA 1
ATOM 671 C C . ASP A 1 85 ? 5.140 -3.213 -7.477 1.00 94.00 85 ASP A C 1
ATOM 673 O O . ASP A 1 85 ? 4.975 -2.041 -7.096 1.00 94.00 85 ASP A O 1
ATOM 677 N N . ILE A 1 86 ? 4.099 -3.995 -7.777 1.00 94.94 86 ILE A N 1
ATOM 678 C CA . ILE A 1 86 ? 2.701 -3.559 -7.640 1.00 94.94 86 ILE A CA 1
ATOM 679 C C . ILE A 1 86 ? 2.324 -3.219 -6.196 1.00 94.94 86 ILE A C 1
ATOM 681 O O . ILE A 1 86 ? 1.527 -2.314 -5.942 1.00 94.94 86 ILE A O 1
ATOM 685 N N . HIS A 1 87 ? 2.927 -3.908 -5.233 1.00 95.50 87 HIS A N 1
ATOM 686 C CA . HIS A 1 87 ? 2.624 -3.734 -3.822 1.00 95.50 87 HIS A CA 1
ATOM 687 C C . HIS A 1 87 ? 3.075 -2.352 -3.317 1.00 95.50 87 HIS A C 1
ATOM 689 O O . HIS A 1 87 ? 2.359 -1.663 -2.587 1.00 95.50 87 HIS A O 1
ATOM 695 N N . SER A 1 88 ? 4.254 -1.905 -3.750 1.00 94.25 88 SER A N 1
ATOM 696 C CA . SER A 1 88 ? 4.776 -0.567 -3.481 1.00 94.25 88 SER A CA 1
ATOM 697 C C . SER A 1 88 ? 3.964 0.504 -4.201 1.00 94.25 88 SER A C 1
ATOM 699 O O . SER A 1 88 ? 3.780 1.591 -3.653 1.00 94.25 88 SER A O 1
ATOM 701 N N . ALA A 1 89 ? 3.439 0.211 -5.396 1.00 95.12 89 ALA A N 1
ATOM 702 C CA . ALA A 1 89 ? 2.515 1.111 -6.084 1.00 95.12 89 ALA A CA 1
ATOM 703 C C . ALA A 1 89 ? 1.227 1.324 -5.270 1.00 95.12 89 ALA A C 1
ATOM 705 O O . ALA A 1 89 ? 0.850 2.470 -5.021 1.00 95.12 89 ALA A O 1
ATOM 706 N N . ASN A 1 90 ? 0.614 0.246 -4.771 1.00 95.62 90 ASN A N 1
ATOM 707 C CA . ASN A 1 90 ? -0.584 0.308 -3.931 1.00 95.62 90 ASN A CA 1
ATOM 708 C C . ASN A 1 90 ? -0.362 1.102 -2.641 1.00 95.62 90 ASN A C 1
ATOM 710 O O . ASN A 1 90 ? -1.152 1.991 -2.314 1.00 95.62 90 ASN A O 1
ATOM 714 N N . GLU A 1 91 ? 0.740 0.848 -1.933 1.00 95.06 91 GLU A N 1
ATOM 715 C CA . GLU A 1 91 ? 1.077 1.584 -0.709 1.00 95.06 91 GLU A CA 1
ATOM 716 C C . GLU A 1 91 ? 1.359 3.064 -0.978 1.00 95.06 91 GLU A C 1
ATOM 718 O O . GLU A 1 91 ? 0.963 3.928 -0.186 1.00 95.06 91 GLU A O 1
ATOM 723 N N . LYS A 1 92 ? 1.985 3.380 -2.116 1.00 94.50 92 LYS A N 1
ATOM 724 C CA . LYS A 1 92 ? 2.236 4.761 -2.527 1.00 94.50 92 LYS A CA 1
ATOM 725 C C . LYS A 1 92 ? 0.943 5.490 -2.878 1.00 94.50 92 LYS A C 1
ATOM 727 O O . LYS A 1 92 ? 0.726 6.570 -2.338 1.00 94.50 92 LYS A O 1
ATOM 732 N N . TRP A 1 93 ? 0.052 4.899 -3.675 1.00 96.25 93 TRP A N 1
ATOM 733 C CA . TRP A 1 93 ? -1.258 5.496 -3.968 1.00 96.25 93 TRP A CA 1
ATOM 734 C C . TRP A 1 93 ? -2.091 5.709 -2.703 1.00 96.25 93 TRP A C 1
ATOM 736 O O . TRP A 1 93 ? -2.724 6.755 -2.545 1.00 96.25 93 TRP A O 1
ATOM 746 N N . LEU A 1 94 ? -2.075 4.749 -1.776 1.00 96.81 94 LEU A N 1
ATOM 747 C CA . LEU A 1 94 ? -2.787 4.875 -0.507 1.00 96.81 94 LEU A CA 1
ATOM 748 C C . LEU A 1 94 ? -2.206 6.009 0.351 1.00 96.81 94 LEU A C 1
ATOM 750 O O . LEU A 1 94 ? -2.952 6.821 0.899 1.00 96.81 94 LEU A O 1
ATOM 754 N N . THR A 1 95 ? -0.878 6.107 0.423 1.00 95.81 95 THR A N 1
ATOM 755 C CA . THR A 1 95 ? -0.169 7.180 1.136 1.00 95.81 95 THR A CA 1
ATOM 756 C C . THR A 1 95 ? -0.400 8.549 0.496 1.00 95.81 95 THR A C 1
ATOM 758 O O . THR A 1 95 ? -0.576 9.536 1.202 1.00 95.81 95 THR A O 1
ATOM 761 N N . GLU A 1 96 ? -0.448 8.643 -0.830 1.00 94.88 96 GLU A N 1
ATOM 762 C CA . GLU A 1 96 ? -0.745 9.895 -1.534 1.00 94.88 96 GLU A CA 1
ATOM 763 C C . GLU A 1 96 ? -2.165 10.398 -1.236 1.00 94.88 96 GLU A C 1
ATOM 765 O O . GLU A 1 96 ? -2.375 11.607 -1.127 1.00 94.88 96 GLU A O 1
ATOM 770 N N . ARG A 1 97 ? -3.129 9.487 -1.047 1.00 96.75 97 ARG A N 1
ATOM 771 C CA . ARG A 1 97 ? -4.529 9.830 -0.746 1.00 96.75 97 ARG A CA 1
ATOM 772 C C . ARG A 1 97 ? -4.797 10.086 0.737 1.00 96.75 97 ARG A C 1
ATOM 774 O O . ARG A 1 97 ? -5.600 10.958 1.057 1.00 96.75 97 ARG A O 1
ATOM 781 N N . LEU A 1 98 ? -4.147 9.348 1.639 1.00 97.38 98 LEU A N 1
ATOM 782 C CA . LEU A 1 98 ? -4.437 9.368 3.084 1.00 97.38 98 LEU A CA 1
ATOM 783 C C . LEU A 1 98 ? -3.287 9.898 3.955 1.00 97.38 98 LEU A C 1
ATOM 785 O O . LEU A 1 98 ? -3.406 9.972 5.181 1.00 97.38 98 LEU A O 1
ATOM 789 N N . GLY A 1 99 ? -2.150 10.252 3.360 1.00 96.94 99 GLY A N 1
ATOM 790 C CA . GLY A 1 99 ? -0.947 10.655 4.083 1.00 96.94 99 GLY A CA 1
ATOM 791 C C . GLY A 1 99 ? -0.472 9.570 5.051 1.00 96.94 99 GLY A C 1
ATOM 792 O O . GLY A 1 99 ? -0.448 8.381 4.731 1.00 96.94 99 GLY A O 1
ATOM 793 N N . ARG A 1 100 ? -0.145 9.982 6.282 1.00 95.50 100 ARG A N 1
ATOM 794 C CA . ARG A 1 100 ? 0.365 9.096 7.343 1.00 95.50 100 ARG A CA 1
ATOM 795 C C . ARG A 1 100 ? -0.585 7.945 7.693 1.00 95.50 100 ARG A C 1
ATOM 797 O O . ARG A 1 100 ? -0.132 6.910 8.173 1.00 95.50 100 ARG A O 1
ATOM 804 N N . LEU A 1 101 ? -1.892 8.111 7.479 1.00 97.56 101 LEU A N 1
ATOM 805 C CA . LEU A 1 101 ? -2.851 7.031 7.700 1.00 97.56 101 LEU A CA 1
ATOM 806 C C . LEU A 1 101 ? -2.610 5.868 6.722 1.00 97.56 101 LEU A C 1
ATOM 808 O O . LEU A 1 101 ? -2.620 4.712 7.145 1.00 97.56 101 LEU A O 1
ATOM 812 N N . GLY A 1 102 ? -2.321 6.178 5.454 1.00 97.12 102 GLY A N 1
ATOM 813 C CA . GLY A 1 102 ? -1.977 5.189 4.433 1.00 97.12 102 GLY A CA 1
ATOM 814 C C . GLY A 1 102 ? -0.645 4.490 4.713 1.00 97.12 102 GLY A C 1
ATOM 815 O O . GLY A 1 102 ? -0.570 3.274 4.599 1.00 97.12 102 GLY A O 1
ATOM 816 N N . GLU A 1 103 ? 0.370 5.221 5.190 1.00 95.19 103 GLU A N 1
ATOM 817 C CA . GLU A 1 103 ? 1.694 4.652 5.524 1.00 95.19 103 GLU A CA 1
ATOM 818 C C . GLU A 1 103 ? 1.619 3.533 6.579 1.00 95.19 103 GLU A C 1
ATOM 820 O O . GLU A 1 103 ? 2.420 2.598 6.573 1.00 95.19 103 GLU A O 1
ATOM 825 N N .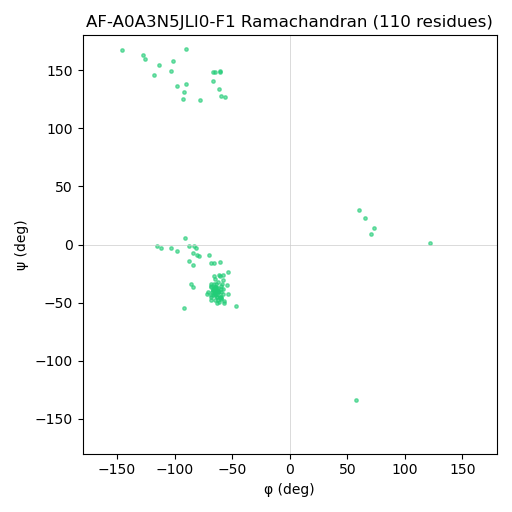 LYS A 1 104 ? 0.640 3.606 7.490 1.00 97.12 104 LYS A N 1
ATOM 826 C CA . LYS A 1 104 ? 0.450 2.614 8.559 1.00 97.12 104 LYS A CA 1
ATOM 827 C C . LYS A 1 104 ? 0.053 1.228 8.040 1.00 97.12 104 LYS A C 1
ATOM 829 O O . LYS A 1 104 ? 0.215 0.275 8.802 1.00 97.12 104 LYS A O 1
ATOM 834 N N . ILE A 1 105 ? -0.402 1.084 6.790 1.00 97.62 105 ILE A N 1
ATOM 835 C CA . ILE A 1 105 ? -0.876 -0.203 6.255 1.00 97.62 105 ILE A CA 1
ATOM 836 C C . ILE A 1 105 ? 0.218 -1.278 6.256 1.00 97.62 105 ILE A C 1
ATOM 838 O O . ILE A 1 105 ? -0.075 -2.459 6.378 1.00 97.62 105 ILE A O 1
ATOM 842 N N . HIS A 1 106 ? 1.493 -0.886 6.186 1.00 96.12 106 HIS A N 1
ATOM 843 C CA . HIS A 1 106 ? 2.615 -1.828 6.202 1.00 96.12 106 HIS A CA 1
ATOM 844 C C . HIS A 1 106 ? 3.002 -2.296 7.621 1.00 96.12 106 HIS A C 1
ATOM 846 O O . HIS A 1 106 ? 3.905 -3.113 7.794 1.00 96.12 106 HIS A O 1
ATOM 852 N N . THR A 1 107 ? 2.348 -1.783 8.670 1.00 96.81 107 THR A N 1
ATOM 853 C CA . THR A 1 107 ? 2.669 -2.143 10.060 1.00 96.81 107 THR A CA 1
ATOM 854 C C . THR A 1 107 ? 2.488 -3.641 10.271 1.00 96.81 107 THR A C 1
ATOM 856 O O . THR A 1 107 ? 1.429 -4.177 9.973 1.00 96.81 107 THR A O 1
ATOM 859 N N . GLY A 1 108 ? 3.513 -4.312 10.802 1.00 94.62 108 GLY A N 1
ATOM 860 C CA . GLY A 1 108 ? 3.458 -5.745 11.107 1.00 94.62 108 GLY A CA 1
ATOM 861 C C . GLY A 1 108 ? 3.449 -6.668 9.884 1.00 94.62 108 GLY A C 1
ATOM 862 O O . GLY A 1 108 ? 3.257 -7.868 10.058 1.00 94.62 108 GLY A O 1
ATOM 863 N N . ARG A 1 109 ? 3.671 -6.139 8.672 1.00 94.50 109 ARG A N 1
ATOM 864 C CA . ARG A 1 109 ? 3.657 -6.908 7.424 1.00 94.50 109 ARG A CA 1
ATOM 865 C C . ARG A 1 109 ? 5.039 -6.967 6.769 1.00 94.50 109 ARG A C 1
ATOM 867 O O . ARG A 1 109 ? 5.880 -6.101 6.985 1.00 94.50 109 ARG A O 1
ATOM 874 N N . SER A 1 110 ? 5.257 -8.019 5.984 1.00 92.56 110 SER A N 1
ATOM 875 C CA . SER A 1 110 ? 6.419 -8.221 5.113 1.00 92.56 110 SER A CA 1
ATOM 876 C C . SER A 1 110 ? 5.943 -8.527 3.690 1.00 92.56 110 SER A C 1
ATOM 878 O O . SER A 1 110 ? 4.784 -8.885 3.497 1.00 92.56 110 SER A O 1
ATOM 880 N N . ARG A 1 111 ? 6.836 -8.398 2.704 1.00 91.38 111 ARG A N 1
ATOM 881 C CA . ARG A 1 111 ? 6.606 -8.833 1.312 1.00 91.38 111 ARG A CA 1
ATOM 882 C C . ARG A 1 111 ? 6.774 -10.344 1.095 1.00 91.38 111 ARG A C 1
ATOM 884 O O . ARG A 1 111 ? 6.482 -10.815 0.003 1.00 91.38 111 ARG A O 1
ATOM 891 N N . ASN A 1 112 ? 7.286 -11.062 2.099 1.00 89.38 112 ASN A N 1
ATOM 892 C CA . ASN A 1 112 ? 7.493 -12.517 2.062 1.00 89.38 112 ASN A CA 1
ATOM 893 C C . ASN A 1 112 ? 6.186 -13.313 2.066 1.00 89.38 112 ASN A C 1
ATOM 89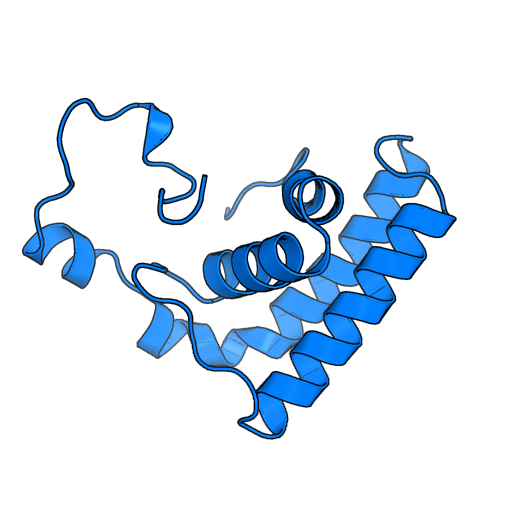5 O O . ASN A 1 112 ? 5.188 -12.799 2.617 1.00 89.38 112 ASN A O 1
#

Secondary structure (DSSP, 8-state):
--S--TTGGG-SSPPPHHHHHHH--HHHHGGGHHHHHHHHHHHHHHHHHTTSS-HHHHHHHHHHHHHHHHHHHTT-SPPPTT--SHHHHHHHHHHHHHTHHHHGGGTT----

Solvent-accessible surface area (backbone atoms only — not comparable to full-atom values): 6722 Å² total; per-residue (Å²): 137,89,86,74,52,95,77,50,86,82,56,97,64,83,78,55,68,68,58,52,60,70,66,40,43,33,95,70,47,48,83,44,45,70,60,52,49,53,52,51,39,55,46,31,50,54,34,25,77,73,62,78,28,51,67,70,55,22,52,52,50,36,54,49,48,53,50,50,51,53,30,49,80,68,63,74,54,75,84,61,85,87,50,44,34,41,68,53,38,54,48,48,55,39,22,74,75,50,42,74,68,28,58,54,71,57,64,98,60,74,95,122